Protein AF-A0A7M1QXX2-F1 (afdb_monomer_lite)

Secondary structure (DSSP, 8-state):
-EEE-HHHHHTS--SSS------GGGS--SS--EEEGGGSTTTTTTEEEEE-PPPTT-TT--EEEE-HHHHHHHHHHTT-TTTSTTIIIIII-SSTTHHHHHHHHHHGGGSTTHHHHHHHHHHHHTHHHHHHHHHHHHT--

Foldseek 3Di:
DKFFAALQLLCWDAPDPFQGQVPLVPDDQVDTDMDQLVPDPCRCPQWAPQDPTDRPPQPPDTGTGGGLLRRLLVCLVVVVLVSSQLVDCNRRNDCPCVVVNLVSLVSCCPPPCNVVSLVSCCVNPNPSNVVVVVVVVVVPD

Sequence (141 aa):
MEYVTDIHALNLPSETDTTGDWHASALQWSQLRMANSDNSVFGDWGITRNSSVRVPEHEGRRFNIANHVRAVLDMIEHGRLSVAQGMRKDYIGNDAYNVEIFPRVWLLRGTDNWPNVDRFMRKEYGLAWLKYTQEACHGVA

Organism: NCBI:txid2733571

pLDDT: mean 95.1, std 7.63, range [36.06, 98.62]

Radius of gyration: 15.17 Å; chains: 1; bounding box: 47×27×40 Å

Structure (mmCIF, N/CA/C/O backbone):
data_AF-A0A7M1QXX2-F1
#
_entry.id   AF-A0A7M1QXX2-F1
#
loop_
_atom_site.group_PDB
_atom_site.id
_atom_site.type_symbol
_atom_site.label_atom_id
_atom_site.label_alt_id
_atom_site.label_comp_id
_atom_site.label_asym_id
_atom_site.label_entity_id
_atom_site.label_seq_id
_atom_site.pdbx_PDB_ins_code
_atom_site.Cartn_x
_atom_site.Cartn_y
_atom_site.Cartn_z
_atom_site.occupancy
_atom_site.B_iso_or_equiv
_atom_site.auth_seq_id
_atom_site.auth_comp_id
_atom_site.auth_asym_id
_atom_site.auth_atom_id
_atom_site.pdbx_PDB_model_num
ATOM 1 N N . MET A 1 1 ? -7.152 -5.586 -13.673 1.00 96.06 1 MET A N 1
ATOM 2 C CA . MET A 1 1 ? -5.875 -5.159 -14.327 1.00 96.06 1 MET A CA 1
ATOM 3 C C . MET A 1 1 ? -4.659 -5.646 -13.531 1.00 96.06 1 MET A C 1
ATOM 5 O O . MET A 1 1 ? -4.640 -5.468 -12.323 1.00 96.06 1 MET A O 1
ATOM 9 N N . GLU A 1 2 ? -3.618 -6.200 -14.170 1.00 98.00 2 GLU A N 1
ATOM 10 C CA . GLU A 1 2 ? -2.372 -6.602 -13.476 1.00 98.00 2 GLU A CA 1
ATOM 11 C C . GLU A 1 2 ? -1.442 -5.417 -13.166 1.00 98.00 2 GLU A C 1
ATOM 13 O O . GLU A 1 2 ? -1.258 -4.533 -14.010 1.00 98.00 2 GLU A O 1
ATOM 18 N N . TYR A 1 3 ? -0.834 -5.411 -11.976 1.00 98.62 3 TYR A N 1
ATOM 19 C CA . TYR A 1 3 ? 0.053 -4.341 -11.509 1.00 98.62 3 TYR A CA 1
ATOM 20 C C . TYR A 1 3 ? 1.080 -4.823 -10.469 1.00 98.62 3 TYR A C 1
ATOM 22 O O . TYR A 1 3 ? 0.844 -5.797 -9.753 1.00 98.62 3 TYR A O 1
ATOM 30 N N . VAL A 1 4 ? 2.221 -4.127 -10.396 1.00 98.56 4 VAL A N 1
ATOM 31 C CA . VAL A 1 4 ? 3.265 -4.313 -9.374 1.00 98.56 4 VAL A CA 1
ATOM 32 C C . VAL A 1 4 ? 2.791 -3.680 -8.070 1.00 98.56 4 VAL A C 1
ATOM 34 O O . VAL A 1 4 ? 2.342 -2.533 -8.072 1.00 98.56 4 VAL A O 1
ATOM 37 N N . THR A 1 5 ? 2.908 -4.406 -6.963 1.00 98.56 5 THR A N 1
ATOM 38 C CA . THR A 1 5 ? 2.465 -3.950 -5.641 1.00 98.56 5 THR A CA 1
ATOM 39 C C . THR A 1 5 ? 3.402 -4.431 -4.528 1.00 98.56 5 THR A C 1
ATOM 41 O O . THR A 1 5 ? 4.511 -4.901 -4.798 1.00 98.56 5 THR A O 1
ATOM 44 N N . ASP A 1 6 ? 2.964 -4.317 -3.273 1.00 97.50 6 ASP A N 1
ATOM 45 C CA . ASP A 1 6 ? 3.641 -4.840 -2.091 1.00 97.50 6 ASP A CA 1
ATOM 46 C C . ASP A 1 6 ? 5.065 -4.255 -1.965 1.00 97.50 6 ASP A C 1
ATOM 48 O O . ASP A 1 6 ? 5.305 -3.101 -2.323 1.00 97.50 6 ASP A O 1
ATOM 52 N N . ILE A 1 7 ? 6.021 -5.028 -1.442 1.00 96.88 7 ILE A N 1
ATOM 53 C CA . ILE A 1 7 ? 7.374 -4.558 -1.144 1.00 96.88 7 ILE A CA 1
ATOM 54 C C . ILE A 1 7 ? 8.098 -4.026 -2.384 1.00 96.88 7 ILE A C 1
ATOM 56 O O . ILE A 1 7 ? 8.894 -3.102 -2.268 1.00 96.88 7 ILE A O 1
ATOM 60 N N . HIS A 1 8 ? 7.803 -4.557 -3.575 1.00 97.81 8 HIS A N 1
ATOM 61 C CA . HIS A 1 8 ? 8.421 -4.087 -4.814 1.00 97.81 8 HIS A CA 1
ATOM 62 C C . HIS A 1 8 ? 7.943 -2.688 -5.175 1.00 97.81 8 HIS A C 1
ATOM 64 O O . HIS A 1 8 ? 8.776 -1.828 -5.428 1.00 97.81 8 HIS A O 1
ATOM 70 N N . ALA A 1 9 ? 6.633 -2.430 -5.148 1.00 97.81 9 ALA A N 1
ATOM 71 C CA . ALA A 1 9 ? 6.113 -1.087 -5.402 1.00 97.81 9 ALA A CA 1
ATOM 72 C C . ALA A 1 9 ? 6.538 -0.086 -4.318 1.00 97.81 9 ALA A C 1
ATOM 74 O O . ALA A 1 9 ? 6.845 1.056 -4.632 1.00 97.81 9 ALA A O 1
ATOM 75 N N . LEU A 1 10 ? 6.630 -0.531 -3.061 1.00 96.75 10 LEU A N 1
ATOM 76 C CA . LEU A 1 10 ? 7.073 0.296 -1.935 1.00 96.75 10 LEU A CA 1
ATOM 77 C C . LEU A 1 10 ? 8.550 0.735 -2.019 1.00 96.75 10 LEU A C 1
ATOM 79 O O . LEU A 1 10 ? 8.984 1.655 -1.325 1.00 96.75 10 LEU A O 1
ATOM 83 N N . ASN A 1 11 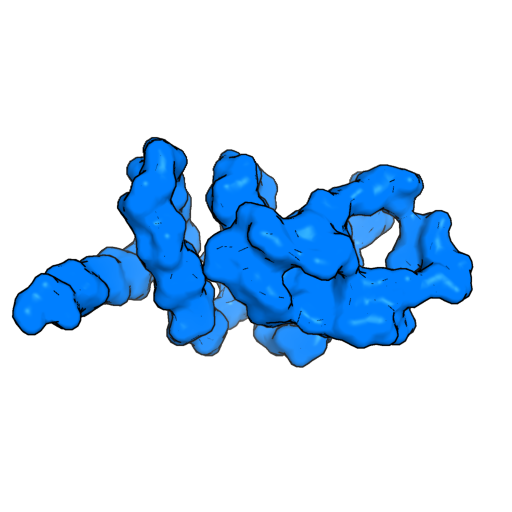? 9.327 0.056 -2.861 1.00 97.31 11 ASN A N 1
ATOM 84 C CA . ASN A 1 11 ? 10.744 0.311 -3.101 1.00 97.31 11 ASN A CA 1
ATOM 85 C C . ASN A 1 11 ? 11.012 0.981 -4.458 1.00 97.31 11 ASN A C 1
ATOM 87 O O . ASN A 1 11 ? 12.157 1.045 -4.910 1.00 97.31 11 ASN A O 1
ATOM 91 N N . LEU A 1 12 ? 9.963 1.475 -5.116 1.00 96.88 12 LEU A N 1
ATOM 92 C CA . LEU A 1 12 ? 10.031 2.219 -6.366 1.00 96.88 12 LEU A CA 1
ATOM 93 C C . LEU A 1 12 ? 9.572 3.665 -6.137 1.00 96.88 12 LEU A C 1
ATOM 95 O O . LEU A 1 12 ? 8.759 3.908 -5.257 1.00 96.88 12 LEU A O 1
ATOM 99 N N . PRO A 1 13 ? 10.037 4.644 -6.933 1.00 95.25 13 PRO A N 1
ATOM 100 C CA . PRO A 1 13 ? 9.507 6.001 -6.864 1.00 95.25 13 PRO A CA 1
ATOM 101 C C . PRO A 1 13 ? 7.977 6.036 -6.992 1.00 95.25 13 PRO A C 1
ATOM 103 O O . PRO A 1 13 ? 7.416 5.450 -7.920 1.00 95.25 13 PRO A O 1
ATOM 106 N N . SER A 1 14 ? 7.328 6.770 -6.089 1.00 94.38 14 SER A N 1
ATOM 107 C CA . SER A 1 14 ? 5.878 6.966 -6.058 1.00 94.38 14 SER A CA 1
ATOM 108 C C . SER A 1 14 ? 5.516 8.412 -6.392 1.00 94.38 14 SER A C 1
ATOM 110 O O . SER A 1 14 ? 6.293 9.335 -6.167 1.00 94.38 14 SER A O 1
ATOM 112 N N . GLU A 1 15 ? 4.311 8.610 -6.920 1.00 92.50 15 GLU A N 1
ATOM 113 C CA . GLU A 1 15 ? 3.712 9.932 -7.157 1.00 92.50 15 GLU A CA 1
ATOM 114 C C . GLU A 1 15 ? 3.152 10.579 -5.877 1.00 92.50 15 GLU A C 1
ATOM 116 O O . GLU A 1 15 ? 2.796 11.755 -5.872 1.00 92.50 15 GLU A O 1
ATOM 121 N N . THR A 1 16 ? 3.063 9.808 -4.792 1.00 91.50 16 THR A N 1
ATOM 122 C CA . THR A 1 16 ? 2.624 10.264 -3.468 1.00 91.50 16 THR A CA 1
ATOM 123 C C . THR A 1 16 ? 3.788 10.830 -2.663 1.00 91.50 16 THR A C 1
ATOM 125 O O . THR A 1 16 ? 4.892 10.293 -2.726 1.00 91.50 16 THR A O 1
ATOM 128 N N . ASP A 1 17 ? 3.519 11.834 -1.828 1.00 93.56 17 ASP A N 1
ATOM 129 C CA . ASP A 1 17 ? 4.476 12.381 -0.861 1.00 93.56 17 ASP A CA 1
ATOM 130 C C . ASP A 1 17 ? 4.601 11.448 0.353 1.00 93.56 17 ASP A C 1
ATOM 132 O O . ASP A 1 17 ? 4.078 11.708 1.435 1.00 93.56 17 ASP A O 1
ATOM 136 N N . THR A 1 18 ? 5.202 10.282 0.140 1.00 95.50 18 THR A N 1
ATOM 137 C CA . THR A 1 18 ? 5.384 9.244 1.158 1.00 95.50 18 THR A CA 1
ATOM 138 C C . THR A 1 18 ? 6.834 8.804 1.227 1.00 95.50 18 THR A C 1
ATOM 140 O O . THR A 1 18 ? 7.547 8.827 0.222 1.00 95.50 18 THR A O 1
ATOM 143 N N . THR A 1 19 ? 7.267 8.365 2.410 1.00 94.00 19 THR A N 1
ATOM 144 C CA . THR A 1 19 ? 8.665 7.980 2.634 1.00 94.00 19 THR A CA 1
ATOM 145 C C . THR A 1 19 ? 9.102 6.837 1.733 1.00 94.00 19 THR A C 1
ATOM 147 O O . THR A 1 19 ? 10.177 6.949 1.175 1.00 94.00 19 THR A O 1
ATOM 150 N N . GLY A 1 20 ? 8.301 5.785 1.543 1.00 93.31 20 GLY A N 1
ATOM 151 C CA . GLY A 1 20 ? 8.752 4.544 0.897 1.00 93.31 20 GLY A CA 1
ATOM 152 C C . GLY A 1 20 ? 9.739 3.752 1.764 1.00 93.31 20 GLY A C 1
ATOM 153 O O . GLY A 1 20 ? 10.123 4.192 2.841 1.00 93.31 20 GLY A O 1
ATOM 154 N N . ASP A 1 21 ? 10.143 2.567 1.311 1.00 91.62 21 ASP A N 1
ATOM 155 C CA . ASP A 1 21 ? 11.051 1.690 2.076 1.00 91.62 21 ASP A CA 1
ATOM 156 C C . ASP A 1 21 ? 12.527 1.832 1.641 1.00 91.62 21 ASP A C 1
ATOM 158 O O . ASP A 1 21 ? 13.428 1.801 2.471 1.00 91.62 21 ASP A O 1
ATOM 162 N N . TRP A 1 22 ? 12.786 2.070 0.348 1.00 89.19 22 TRP A N 1
ATOM 163 C CA . TRP A 1 22 ? 14.115 2.320 -0.254 1.00 89.19 22 TRP A CA 1
ATOM 164 C C . TRP A 1 22 ? 15.223 1.273 -0.013 1.00 89.19 22 TRP A C 1
ATOM 166 O O . TRP A 1 22 ? 16.389 1.512 -0.331 1.00 89.19 22 TRP A O 1
ATOM 176 N N . HIS A 1 23 ? 14.882 0.067 0.423 1.00 91.56 23 HIS A N 1
ATOM 177 C CA . HIS A 1 23 ? 15.753 -1.107 0.481 1.00 91.56 23 HIS A CA 1
ATOM 178 C C . HIS A 1 23 ? 15.812 -1.889 -0.847 1.00 91.56 23 HIS A C 1
ATOM 180 O O . HIS A 1 23 ? 15.987 -3.110 -0.862 1.00 91.56 23 HIS A O 1
ATOM 186 N N . ALA A 1 24 ? 15.710 -1.197 -1.988 1.00 90.75 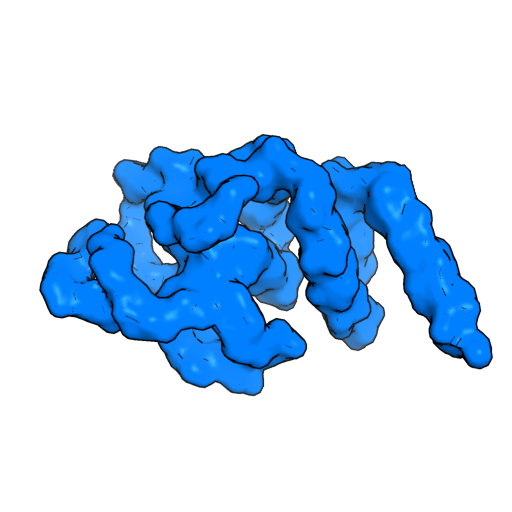24 ALA A N 1
ATOM 187 C CA . ALA A 1 24 ? 15.611 -1.806 -3.315 1.00 90.75 24 ALA A CA 1
ATOM 188 C C . ALA A 1 24 ? 16.753 -2.789 -3.637 1.00 90.75 24 ALA A C 1
ATOM 190 O O . ALA A 1 24 ? 16.517 -3.820 -4.261 1.00 90.75 24 ALA A O 1
ATOM 191 N N . SER A 1 25 ? 17.980 -2.518 -3.187 1.00 91.56 25 SER A N 1
ATOM 192 C CA . SER A 1 25 ? 19.139 -3.393 -3.427 1.00 91.56 25 SER A CA 1
ATOM 193 C C . SER A 1 25 ? 19.062 -4.751 -2.719 1.00 91.56 25 SER A C 1
ATOM 195 O O . SER A 1 25 ? 19.792 -5.665 -3.095 1.00 91.56 25 SER A O 1
ATOM 197 N N . ALA A 1 26 ? 18.198 -4.896 -1.711 1.00 91.38 26 ALA A N 1
ATOM 198 C CA . ALA A 1 26 ? 18.015 -6.133 -0.955 1.00 91.38 26 ALA A CA 1
ATOM 199 C C . ALA A 1 26 ? 16.860 -7.005 -1.485 1.00 91.38 26 ALA A C 1
ATOM 201 O O . ALA A 1 26 ? 16.639 -8.105 -0.975 1.00 91.38 26 ALA A O 1
ATOM 202 N N . LEU A 1 27 ? 16.108 -6.529 -2.483 1.00 94.44 27 LEU A N 1
ATOM 203 C CA . LEU A 1 27 ? 14.956 -7.243 -3.024 1.00 94.44 27 LEU A CA 1
ATOM 204 C C . LEU A 1 27 ? 15.330 -8.154 -4.195 1.00 94.44 27 LEU A C 1
ATOM 206 O O . LEU A 1 27 ? 16.192 -7.845 -5.010 1.00 94.44 27 LEU A O 1
ATOM 210 N N . GLN A 1 28 ? 14.607 -9.269 -4.301 1.00 94.69 28 GLN A N 1
ATOM 211 C CA . GLN A 1 28 ? 14.637 -10.148 -5.467 1.00 94.69 28 GLN A CA 1
ATOM 212 C C . GLN A 1 28 ? 13.725 -9.570 -6.556 1.00 94.69 28 GLN A C 1
ATOM 214 O O . GLN A 1 28 ? 12.502 -9.632 -6.410 1.00 94.69 28 GLN A O 1
ATOM 219 N N . TRP A 1 29 ? 14.284 -9.020 -7.634 1.00 96.69 29 TRP A N 1
ATOM 220 C CA . TRP A 1 29 ? 13.501 -8.339 -8.675 1.00 96.69 29 TRP A CA 1
ATOM 221 C C . TRP A 1 29 ? 13.059 -9.249 -9.821 1.00 96.69 29 TRP A C 1
ATOM 223 O O . TRP A 1 29 ? 12.041 -8.971 -10.457 1.00 96.69 29 TRP A O 1
ATOM 233 N N . SER A 1 30 ? 13.723 -10.387 -10.023 1.00 94.50 30 SER A N 1
ATOM 234 C CA . SER A 1 30 ? 13.338 -11.382 -11.035 1.00 94.50 30 SER A CA 1
ATOM 235 C C . SER A 1 30 ? 11.900 -11.904 -10.884 1.00 94.50 30 SER A C 1
ATOM 237 O O . SER A 1 30 ? 11.270 -12.281 -11.874 1.00 94.50 30 SER A O 1
ATOM 239 N N . GLN A 1 31 ? 11.350 -11.885 -9.664 1.00 94.69 31 GLN A N 1
ATOM 240 C CA . GLN A 1 31 ? 9.974 -12.280 -9.358 1.00 94.69 31 GLN A CA 1
ATOM 241 C C . GLN A 1 31 ? 9.237 -11.166 -8.612 1.00 94.69 31 GLN A C 1
ATOM 243 O O . GLN A 1 31 ? 9.223 -11.106 -7.381 1.00 94.69 31 GLN A O 1
ATOM 248 N N . LEU A 1 32 ? 8.606 -10.284 -9.387 1.00 97.00 32 LEU A N 1
ATOM 249 C CA . LEU A 1 32 ? 7.824 -9.170 -8.861 1.00 97.00 32 LEU A CA 1
ATOM 250 C C . LEU A 1 32 ? 6.579 -9.658 -8.114 1.00 97.00 32 LEU A C 1
ATOM 252 O O . LEU A 1 32 ? 5.895 -10.593 -8.537 1.00 97.00 32 LEU A O 1
ATOM 256 N N . ARG A 1 33 ? 6.239 -8.964 -7.027 1.00 97.50 33 ARG A N 1
ATOM 257 C CA . ARG A 1 33 ? 4.930 -9.068 -6.386 1.00 97.50 33 ARG A CA 1
ATOM 258 C C . ARG A 1 33 ? 3.905 -8.369 -7.266 1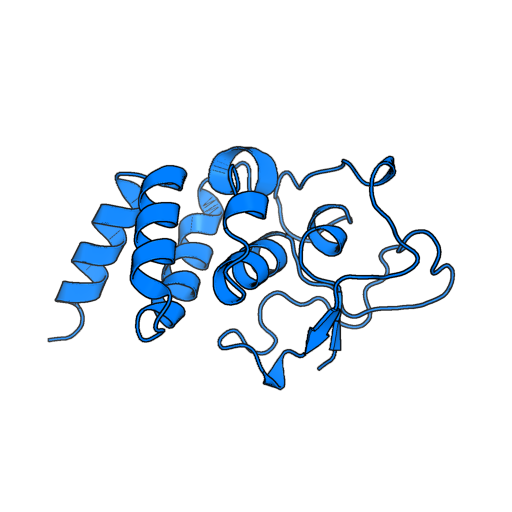.00 97.50 33 ARG A C 1
ATOM 260 O O . ARG A 1 33 ? 3.891 -7.145 -7.384 1.00 97.50 33 ARG A O 1
ATOM 267 N N . MET A 1 34 ? 3.061 -9.184 -7.881 1.00 98.06 34 MET A N 1
ATOM 268 C CA . MET A 1 34 ? 1.991 -8.752 -8.768 1.00 98.06 34 MET A CA 1
ATOM 269 C C . MET A 1 34 ? 0.637 -9.037 -8.123 1.00 98.06 34 MET A C 1
ATOM 271 O O . MET A 1 34 ? 0.476 -10.038 -7.421 1.00 98.06 34 MET A O 1
ATOM 275 N N . ALA A 1 35 ? -0.338 -8.182 -8.402 1.00 98.00 35 ALA A N 1
ATOM 276 C CA . ALA A 1 35 ? -1.741 -8.401 -8.078 1.00 98.00 35 ALA A CA 1
ATOM 277 C C . ALA A 1 35 ? -2.620 -8.067 -9.290 1.00 98.00 35 ALA A C 1
ATOM 279 O O . ALA A 1 35 ? -2.165 -7.443 -10.253 1.00 98.00 35 ALA A O 1
ATOM 280 N N . ASN A 1 36 ? -3.882 -8.496 -9.245 1.00 98.19 36 ASN A N 1
ATOM 281 C CA . ASN A 1 36 ? -4.891 -8.121 -10.229 1.00 98.19 36 ASN A CA 1
ATOM 282 C C . ASN A 1 36 ? -5.981 -7.294 -9.540 1.00 98.19 36 ASN A C 1
ATOM 284 O O . ASN A 1 36 ? -6.639 -7.784 -8.625 1.00 98.19 36 ASN A O 1
ATOM 288 N N . SER A 1 37 ? -6.165 -6.052 -9.987 1.00 97.75 37 SER A N 1
ATOM 289 C CA . SER A 1 37 ? -7.097 -5.095 -9.386 1.00 97.75 37 SER A CA 1
ATOM 290 C C . SER A 1 37 ? -8.552 -5.553 -9.426 1.00 97.75 37 SER A C 1
ATOM 292 O O . SER A 1 37 ? -9.328 -5.144 -8.569 1.00 97.75 37 SER A O 1
ATOM 294 N N . ASP A 1 38 ? -8.903 -6.451 -10.350 1.00 97.69 38 ASP A N 1
ATOM 295 C CA . ASP A 1 38 ? -10.255 -7.008 -10.465 1.00 97.69 38 ASP A CA 1
ATOM 296 C C . ASP A 1 38 ? -10.596 -7.927 -9.273 1.00 97.69 38 ASP A C 1
ATOM 298 O O . ASP A 1 38 ? -11.765 -8.177 -8.995 1.00 97.69 38 ASP A O 1
ATOM 302 N N . ASN A 1 39 ? -9.573 -8.399 -8.547 1.00 96.44 39 ASN A N 1
ATOM 303 C CA . ASN A 1 39 ? -9.706 -9.252 -7.365 1.00 96.44 39 ASN A CA 1
ATOM 304 C C . AS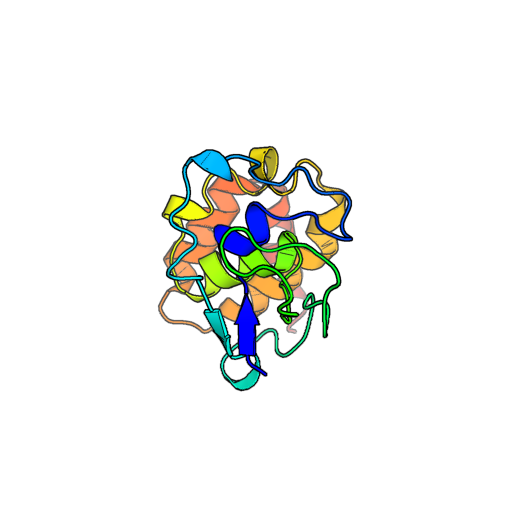N A 1 39 ? -9.575 -8.481 -6.040 1.00 96.44 39 ASN A C 1
ATOM 306 O O . ASN A 1 39 ? -9.649 -9.101 -4.983 1.00 96.44 39 ASN A O 1
ATOM 310 N N . SER A 1 40 ? -9.340 -7.166 -6.080 1.00 96.44 40 SER A N 1
ATOM 311 C CA . SER A 1 40 ? -9.145 -6.344 -4.882 1.00 96.44 40 SER A CA 1
ATOM 312 C C . SER A 1 40 ? -10.372 -5.485 -4.607 1.00 96.44 40 SER A C 1
ATOM 314 O O . SER A 1 40 ? -10.942 -4.881 -5.520 1.00 96.44 40 SER A O 1
ATOM 316 N N . VAL A 1 41 ? -10.734 -5.341 -3.330 1.00 96.75 41 VAL A N 1
ATOM 317 C CA . VAL A 1 41 ? -11.829 -4.452 -2.908 1.00 96.75 41 VAL A CA 1
ATOM 318 C C . VAL A 1 41 ? -11.552 -2.981 -3.255 1.00 96.75 41 VAL A C 1
ATOM 320 O O . VAL A 1 41 ? -12.473 -2.168 -3.326 1.00 96.75 41 VAL A O 1
ATOM 323 N N . PHE A 1 42 ? -10.287 -2.626 -3.496 1.00 97.56 42 PHE A N 1
ATOM 324 C CA . PHE A 1 42 ? -9.867 -1.273 -3.855 1.00 97.56 42 PHE A CA 1
ATOM 325 C C . PHE A 1 42 ? -9.961 -0.986 -5.363 1.00 97.56 42 PHE A C 1
ATOM 327 O O . PHE A 1 42 ? -9.744 0.156 -5.780 1.00 97.56 42 PHE A O 1
ATOM 334 N N . GLY A 1 43 ? -10.263 -1.992 -6.195 1.00 97.81 43 GLY A N 1
ATOM 335 C CA . GLY A 1 43 ? -10.308 -1.853 -7.650 1.00 97.81 43 GLY A CA 1
ATOM 336 C C . GLY A 1 43 ? -9.010 -1.263 -8.202 1.00 97.81 43 GLY A C 1
ATOM 337 O O . GLY A 1 43 ? -7.919 -1.624 -7.763 1.00 97.81 43 GLY A O 1
ATOM 338 N N . ASP A 1 44 ? -9.110 -0.307 -9.126 1.00 98.25 44 ASP A N 1
ATOM 339 C CA . ASP A 1 44 ? -7.949 0.348 -9.749 1.00 98.25 44 ASP A CA 1
ATOM 340 C C . ASP A 1 44 ? -7.341 1.502 -8.928 1.00 98.25 44 ASP A C 1
ATOM 342 O O . ASP A 1 44 ? -6.385 2.145 -9.367 1.00 98.25 44 ASP A O 1
ATOM 346 N N . TRP A 1 45 ? -7.902 1.819 -7.758 1.00 97.94 45 TRP A N 1
ATOM 347 C CA . TRP A 1 45 ? -7.499 3.001 -7.000 1.00 97.94 45 TRP A CA 1
ATOM 348 C C . TRP A 1 45 ? -6.020 2.941 -6.579 1.00 97.94 45 TRP A C 1
ATOM 350 O O . TRP A 1 45 ? -5.536 1.917 -6.099 1.00 97.94 45 TRP A O 1
ATOM 360 N N . GLY A 1 46 ? -5.306 4.059 -6.734 1.00 97.62 46 GLY A N 1
ATOM 361 C CA . GLY A 1 46 ? -3.898 4.175 -6.347 1.00 97.62 46 GLY A CA 1
ATOM 362 C C . GLY A 1 46 ? -2.925 3.394 -7.235 1.00 97.62 46 GLY A C 1
ATOM 363 O O . GLY A 1 46 ? -1.811 3.121 -6.800 1.00 97.62 46 GLY A O 1
ATOM 364 N N . ILE A 1 47 ? -3.330 3.014 -8.454 1.00 98.50 47 ILE A N 1
ATOM 365 C CA . ILE A 1 47 ? -2.458 2.358 -9.435 1.00 98.50 47 ILE A CA 1
ATOM 366 C C . ILE A 1 47 ? -2.148 3.322 -10.584 1.00 98.50 47 ILE A C 1
ATOM 368 O O . ILE A 1 47 ? -3.034 3.712 -11.349 1.00 98.50 47 ILE A O 1
ATOM 372 N N . THR A 1 48 ? -0.869 3.635 -10.768 1.00 98.00 48 THR A N 1
ATOM 373 C CA . THR A 1 48 ? -0.371 4.375 -11.928 1.00 98.00 48 THR A CA 1
ATOM 374 C C . THR A 1 48 ? -0.286 3.430 -13.124 1.00 98.00 48 THR A C 1
ATOM 376 O O . THR A 1 48 ? 0.478 2.460 -13.127 1.00 98.00 48 THR A O 1
ATOM 379 N N . ARG A 1 49 ? -1.069 3.705 -14.170 1.00 97.31 49 ARG A N 1
ATOM 380 C CA . ARG A 1 49 ? -1.081 2.908 -15.404 1.00 97.31 49 ARG A CA 1
ATOM 381 C C . ARG A 1 49 ? 0.130 3.220 -16.276 1.00 97.31 49 ARG A C 1
ATOM 383 O O . ARG A 1 49 ? 0.484 4.384 -16.432 1.00 97.31 49 ARG A O 1
ATOM 390 N N . ASN A 1 50 ? 0.708 2.191 -16.901 1.00 95.94 50 ASN A N 1
ATOM 391 C CA . ASN A 1 50 ? 1.826 2.332 -17.845 1.00 95.94 50 ASN A CA 1
ATOM 392 C C . ASN A 1 50 ? 2.965 3.230 -17.304 1.00 95.94 50 ASN A C 1
ATOM 394 O O . ASN A 1 50 ? 3.461 4.121 -17.996 1.00 95.94 50 ASN A O 1
ATOM 398 N N . SER A 1 51 ? 3.338 3.014 -16.040 1.00 95.81 51 SER A N 1
ATOM 399 C CA . SER A 1 51 ? 4.282 3.848 -15.301 1.00 95.81 51 SER A CA 1
ATOM 400 C C . SER A 1 51 ? 5.636 3.934 -16.000 1.00 95.81 51 SER A C 1
ATOM 402 O O . SER A 1 51 ? 6.169 2.947 -16.517 1.00 95.81 51 SER A O 1
ATOM 404 N N . SER A 1 52 ? 6.219 5.135 -15.991 1.00 94.12 52 SER A N 1
ATOM 405 C CA . SER A 1 52 ? 7.545 5.373 -16.554 1.00 94.12 52 SER A CA 1
ATOM 406 C C . SER A 1 52 ? 8.695 4.933 -15.646 1.00 94.12 52 SER A C 1
ATOM 408 O O . SER A 1 52 ? 9.851 4.971 -16.081 1.00 94.12 52 SER A O 1
ATOM 410 N N . VAL A 1 53 ? 8.389 4.549 -14.404 1.00 94.50 53 VAL A N 1
ATOM 411 C CA . VAL A 1 53 ? 9.362 4.119 -13.399 1.00 94.50 53 VAL A CA 1
ATOM 412 C C . VAL A 1 53 ? 10.141 2.903 -13.896 1.00 94.50 53 VAL A C 1
ATOM 414 O O . VAL A 1 53 ? 9.588 1.984 -14.499 1.00 94.50 53 VAL A O 1
ATOM 417 N N . ARG A 1 54 ? 11.455 2.915 -13.661 1.00 94.62 54 ARG A N 1
ATOM 418 C CA . ARG A 1 54 ? 12.327 1.787 -13.990 1.00 94.62 54 ARG A CA 1
ATOM 419 C C . ARG A 1 54 ? 12.210 0.736 -12.896 1.00 94.62 54 ARG A C 1
ATOM 421 O O . ARG A 1 54 ? 12.519 1.026 -11.747 1.00 94.62 54 ARG A O 1
ATOM 428 N N . VAL A 1 55 ? 11.797 -0.467 -13.277 1.00 96.69 55 VAL A N 1
ATOM 429 C CA . VAL A 1 55 ? 11.802 -1.637 -12.398 1.00 96.69 55 VAL A CA 1
ATOM 430 C C . VAL A 1 55 ? 13.132 -2.373 -12.612 1.00 96.69 55 VAL A C 1
ATOM 432 O O . VAL A 1 55 ? 13.408 -2.736 -13.760 1.00 96.69 55 VAL A O 1
ATOM 435 N N . PRO A 1 56 ? 13.971 -2.552 -11.573 1.00 96.25 56 PRO A N 1
ATOM 436 C CA . PRO A 1 56 ? 15.242 -3.271 -11.695 1.00 96.25 56 PRO A CA 1
ATOM 437 C C . PRO A 1 56 ? 15.056 -4.668 -12.300 1.00 96.25 56 PRO A C 1
ATOM 439 O O . PRO A 1 56 ? 14.057 -5.313 -12.005 1.00 96.25 56 PRO A O 1
ATOM 442 N N . GLU A 1 57 ? 15.989 -5.122 -13.143 1.00 96.19 57 GLU A N 1
ATOM 443 C CA . GLU A 1 57 ? 15.950 -6.424 -13.848 1.00 96.19 57 GLU A CA 1
ATOM 444 C C . GLU A 1 57 ? 14.817 -6.577 -14.886 1.00 96.19 57 GLU A C 1
ATOM 446 O O . GLU A 1 57 ? 14.641 -7.645 -15.476 1.00 96.19 57 GLU A O 1
ATOM 451 N N . HIS A 1 58 ? 14.043 -5.517 -15.141 1.00 95.88 58 HIS A N 1
ATOM 452 C CA . HIS A 1 58 ? 12.973 -5.485 -16.147 1.00 95.88 58 HIS A CA 1
ATOM 453 C C . HIS A 1 58 ? 13.109 -4.265 -17.065 1.00 95.88 58 HIS A C 1
ATOM 455 O O . HIS A 1 58 ? 12.129 -3.590 -17.396 1.00 95.88 58 HIS A O 1
ATOM 461 N N . GLU A 1 59 ? 14.338 -3.951 -17.471 1.00 91.38 59 GLU A N 1
ATOM 462 C CA . GLU A 1 59 ? 14.654 -2.770 -18.267 1.00 91.38 59 GLU A CA 1
ATOM 463 C C . GLU A 1 59 ? 13.870 -2.736 -19.590 1.00 91.38 59 GLU A C 1
ATOM 465 O O . GLU A 1 59 ? 13.663 -3.742 -20.267 1.00 91.38 59 GLU A O 1
ATOM 470 N N . GLY A 1 60 ? 13.410 -1.540 -19.968 1.00 90.44 60 GLY A N 1
ATOM 471 C CA . GLY A 1 60 ? 12.643 -1.322 -21.199 1.00 90.44 60 GLY A CA 1
ATOM 472 C C . GLY A 1 60 ? 11.172 -1.749 -21.131 1.00 90.44 60 GLY A C 1
ATOM 473 O O . GLY A 1 60 ? 10.417 -1.441 -22.053 1.00 90.44 60 GLY A O 1
ATOM 474 N N . ARG A 1 61 ? 10.732 -2.395 -20.045 1.00 94.62 61 ARG A N 1
ATOM 475 C CA . ARG A 1 61 ? 9.328 -2.772 -19.837 1.00 94.62 61 ARG A CA 1
ATOM 476 C C . ARG A 1 61 ? 8.583 -1.693 -19.055 1.00 94.62 61 ARG A C 1
ATOM 478 O O . ARG A 1 61 ? 9.148 -0.995 -18.216 1.00 94.62 61 ARG A O 1
ATOM 485 N N . ARG A 1 62 ? 7.290 -1.558 -19.348 1.00 95.75 62 ARG A N 1
ATOM 486 C CA . ARG A 1 62 ? 6.357 -0.703 -18.608 1.00 95.75 62 ARG A CA 1
ATOM 487 C C . ARG A 1 62 ? 5.419 -1.580 -17.795 1.00 95.75 62 ARG A C 1
ATOM 489 O O . ARG A 1 62 ? 4.989 -2.628 -18.272 1.00 95.75 62 ARG A O 1
ATOM 496 N N . PHE A 1 63 ? 5.086 -1.120 -16.597 1.00 98.00 63 PHE A N 1
ATOM 497 C CA . PHE A 1 63 ? 4.174 -1.804 -15.689 1.00 98.00 63 PHE A CA 1
ATOM 498 C C . PHE A 1 63 ? 3.097 -0.840 -15.208 1.00 98.00 63 PHE A C 1
ATOM 500 O O . PHE A 1 63 ? 3.315 0.369 -15.149 1.00 98.00 63 PHE A O 1
ATOM 507 N N . ASN A 1 64 ? 1.943 -1.376 -14.828 1.00 98.44 64 ASN A N 1
ATOM 508 C CA . ASN A 1 64 ? 1.071 -0.666 -13.900 1.00 98.44 64 ASN A CA 1
ATOM 509 C C . ASN A 1 64 ? 1.668 -0.842 -12.499 1.00 98.44 64 ASN A C 1
ATOM 511 O O . ASN A 1 64 ? 2.124 -1.942 -12.181 1.00 98.44 64 ASN A O 1
ATOM 515 N N . ILE A 1 65 ? 1.720 0.212 -11.689 1.00 98.44 65 ILE A N 1
ATOM 516 C CA . ILE A 1 65 ? 2.425 0.192 -10.400 1.00 98.44 65 ILE A CA 1
ATOM 517 C C . ILE A 1 65 ? 1.544 0.843 -9.338 1.00 98.44 65 ILE A C 1
ATOM 519 O O . ILE A 1 65 ? 1.018 1.932 -9.555 1.00 98.44 65 ILE A O 1
ATOM 523 N N . ALA A 1 66 ? 1.367 0.167 -8.206 1.00 98.56 66 ALA A N 1
ATOM 524 C CA . ALA A 1 66 ? 0.726 0.740 -7.033 1.00 98.56 66 ALA A CA 1
ATOM 525 C C . ALA A 1 66 ? 1.565 1.897 -6.479 1.00 98.56 66 ALA A C 1
ATOM 527 O O . ALA A 1 66 ? 2.777 1.768 -6.321 1.00 98.56 66 ALA A O 1
ATOM 528 N N . ASN A 1 67 ? 0.925 3.003 -6.112 1.00 98.19 67 ASN A N 1
ATOM 529 C CA . ASN A 1 67 ? 1.571 3.984 -5.251 1.00 98.19 67 ASN A CA 1
ATOM 530 C C . ASN A 1 67 ? 1.825 3.376 -3.857 1.00 98.19 67 ASN A C 1
ATOM 532 O O . ASN A 1 67 ? 1.271 2.330 -3.504 1.00 98.19 67 ASN A O 1
ATOM 536 N N . HIS A 1 68 ? 2.651 4.028 -3.039 1.00 98.19 68 HIS A N 1
ATOM 537 C CA . HIS A 1 68 ? 3.026 3.480 -1.729 1.00 98.19 68 HIS A CA 1
ATOM 538 C C . HIS A 1 68 ? 1.825 3.198 -0.815 1.00 98.19 68 HIS A C 1
ATOM 540 O O . HIS A 1 68 ? 1.813 2.186 -0.117 1.00 98.19 68 HIS A O 1
ATOM 546 N N . VAL A 1 69 ? 0.792 4.048 -0.837 1.00 98.19 69 VAL A N 1
ATOM 547 C CA . VAL A 1 69 ? -0.412 3.834 -0.020 1.00 98.19 69 VAL A CA 1
ATOM 548 C C . VAL A 1 69 ? -1.128 2.558 -0.460 1.00 98.19 69 VAL A C 1
ATOM 550 O O . VAL A 1 69 ? -1.457 1.710 0.370 1.00 98.19 69 VAL A O 1
ATOM 553 N N . ARG A 1 70 ? -1.327 2.386 -1.770 1.00 98.44 70 ARG A N 1
ATOM 554 C CA . ARG A 1 70 ? -1.954 1.194 -2.338 1.00 98.44 70 ARG A CA 1
ATOM 555 C C . ARG A 1 70 ? -1.125 -0.063 -2.080 1.00 98.44 70 ARG A C 1
ATOM 557 O O . ARG A 1 70 ? -1.695 -1.079 -1.697 1.00 98.44 70 ARG A O 1
ATOM 564 N N . ALA A 1 71 ? 0.197 0.017 -2.212 1.00 98.38 71 ALA A N 1
ATOM 565 C CA . ALA A 1 71 ? 1.095 -1.107 -1.967 1.00 98.38 71 ALA A CA 1
ATOM 566 C C . ALA A 1 71 ? 0.964 -1.652 -0.537 1.00 98.38 71 ALA A C 1
ATOM 568 O O . ALA A 1 71 ? 0.894 -2.865 -0.340 1.00 98.38 71 ALA A O 1
ATOM 569 N N . VAL A 1 72 ? 0.868 -0.765 0.459 1.00 98.31 72 VAL A N 1
ATOM 570 C CA . VAL A 1 72 ? 0.665 -1.171 1.856 1.00 98.31 72 VAL A CA 1
ATOM 571 C C . VAL A 1 72 ? -0.757 -1.684 2.097 1.00 98.31 72 VAL A C 1
ATOM 573 O O . VAL A 1 72 ? -0.937 -2.670 2.810 1.00 98.31 72 VAL A O 1
ATOM 576 N N . LEU A 1 73 ? -1.778 -1.069 1.494 1.00 98.44 73 LEU A N 1
ATOM 577 C CA . LEU A 1 73 ? -3.155 -1.564 1.605 1.00 98.44 73 LEU A CA 1
ATOM 578 C C . LEU A 1 73 ? -3.308 -2.976 1.026 1.00 98.44 73 LEU A C 1
ATOM 580 O O . LEU A 1 73 ? -3.983 -3.799 1.638 1.00 98.44 73 LEU A O 1
ATOM 584 N N . ASP A 1 74 ? -2.621 -3.290 -0.073 1.00 98.44 74 ASP A N 1
ATOM 585 C CA . ASP A 1 74 ? -2.589 -4.646 -0.630 1.00 98.44 74 ASP A CA 1
ATOM 586 C C . ASP A 1 74 ? -1.894 -5.636 0.317 1.00 98.44 74 ASP A C 1
ATOM 588 O O . ASP A 1 74 ? -2.322 -6.785 0.434 1.00 98.44 74 ASP A O 1
ATOM 592 N N . MET A 1 75 ? -0.849 -5.217 1.046 1.00 98.38 75 MET A N 1
ATOM 593 C CA . MET A 1 75 ? -0.258 -6.060 2.096 1.00 98.38 75 MET A CA 1
ATOM 594 C C . MET A 1 75 ? -1.276 -6.356 3.204 1.00 98.38 75 MET A C 1
ATOM 596 O O . MET A 1 75 ? -1.328 -7.482 3.698 1.00 98.38 75 MET A O 1
ATOM 600 N N . ILE A 1 76 ? -2.090 -5.370 3.594 1.00 98.38 76 ILE A N 1
ATOM 601 C CA . ILE A 1 76 ? -3.129 -5.533 4.620 1.00 98.38 76 ILE A CA 1
ATOM 602 C C . ILE A 1 76 ? -4.245 -6.460 4.125 1.00 98.38 76 ILE A C 1
ATOM 604 O O . ILE A 1 76 ? -4.600 -7.402 4.838 1.00 98.38 76 ILE A O 1
ATOM 608 N N . GLU A 1 77 ? -4.757 -6.234 2.911 1.00 97.94 77 GLU A N 1
ATOM 609 C CA . GLU A 1 77 ? -5.797 -7.057 2.273 1.00 97.94 77 GLU A CA 1
ATOM 610 C C . GLU A 1 77 ? -5.356 -8.525 2.167 1.00 97.94 77 GLU A C 1
ATOM 612 O O . GLU A 1 77 ? -6.104 -9.426 2.543 1.00 97.94 77 GLU A O 1
ATOM 617 N N . HIS A 1 78 ? -4.102 -8.776 1.779 1.00 96.75 78 HIS A N 1
ATOM 618 C CA . HIS A 1 78 ? -3.535 -10.126 1.688 1.00 96.75 78 HIS A CA 1
ATOM 619 C C . HIS A 1 78 ? -3.035 -10.704 3.028 1.00 96.75 78 HIS A C 1
ATOM 621 O O . HIS A 1 78 ? -2.410 -11.766 3.050 1.00 96.75 78 HIS A O 1
ATOM 627 N N . GLY A 1 79 ? -3.258 -10.019 4.155 1.00 97.00 79 GLY A N 1
ATOM 628 C CA . GLY A 1 79 ? -2.873 -10.495 5.489 1.00 97.00 79 GLY A CA 1
ATOM 629 C C . GLY A 1 79 ? -1.366 -10.486 5.778 1.00 97.00 79 GLY A C 1
ATOM 630 O O . GLY A 1 79 ? -0.924 -11.048 6.782 1.00 97.00 79 GLY A O 1
ATOM 631 N N . ARG A 1 80 ? -0.555 -9.812 4.957 1.00 97.44 80 ARG A N 1
ATOM 632 C CA . ARG A 1 80 ? 0.905 -9.666 5.108 1.00 97.44 80 ARG A CA 1
ATOM 633 C C . ARG A 1 80 ? 1.285 -8.570 6.112 1.00 97.44 80 ARG A C 1
ATOM 635 O O . ARG A 1 80 ? 2.180 -7.761 5.879 1.00 97.44 80 ARG A O 1
ATOM 642 N N . LEU A 1 81 ? 0.628 -8.578 7.269 1.00 97.94 81 LEU A N 1
ATOM 643 C CA . LEU A 1 81 ? 0.733 -7.533 8.294 1.00 97.94 81 LEU A CA 1
ATOM 644 C C . LEU A 1 81 ? 2.136 -7.413 8.911 1.00 97.94 81 LEU A C 1
ATOM 646 O O . LEU A 1 81 ? 2.500 -6.347 9.392 1.00 97.94 81 LEU A O 1
ATOM 650 N N . SER A 1 82 ? 2.935 -8.485 8.895 1.00 96.06 82 SER A N 1
ATOM 651 C CA . SER A 1 82 ? 4.328 -8.442 9.362 1.00 96.06 82 SER A CA 1
ATOM 652 C C . SER A 1 82 ? 5.227 -7.590 8.468 1.00 96.06 82 SER A C 1
ATOM 654 O O . SER A 1 82 ? 6.165 -6.982 8.967 1.00 96.06 82 SER A O 1
ATOM 656 N N . VAL A 1 83 ? 4.934 -7.539 7.167 1.00 95.38 83 VAL A N 1
ATOM 657 C CA . VAL A 1 83 ? 5.687 -6.742 6.187 1.00 95.38 83 VAL A CA 1
ATOM 658 C C . VAL A 1 83 ? 5.189 -5.302 6.172 1.00 95.38 83 VAL A C 1
ATOM 660 O O . VAL A 1 83 ? 5.983 -4.395 6.003 1.00 95.38 83 VAL A O 1
ATOM 663 N N . ALA A 1 84 ? 3.895 -5.083 6.417 1.00 97.25 84 ALA A N 1
ATOM 664 C CA . ALA A 1 84 ? 3.320 -3.745 6.545 1.00 97.25 84 ALA A CA 1
ATOM 665 C C . ALA A 1 84 ? 3.652 -3.054 7.886 1.00 97.25 84 ALA A C 1
ATOM 667 O O . ALA A 1 84 ? 3.277 -1.902 8.092 1.00 97.25 84 ALA A O 1
ATOM 668 N N . GLN A 1 85 ? 4.298 -3.743 8.830 1.00 96.38 85 GLN A N 1
ATOM 669 C CA . GLN A 1 85 ? 4.604 -3.180 10.144 1.00 96.38 85 GLN A CA 1
ATOM 670 C C . GLN A 1 85 ? 5.497 -1.941 10.024 1.00 96.38 85 GLN A C 1
ATOM 672 O O . GLN A 1 85 ? 6.484 -1.953 9.300 1.00 96.38 85 GLN A O 1
ATOM 677 N N . GLY A 1 86 ? 5.166 -0.893 10.781 1.00 95.00 86 GLY A N 1
ATOM 678 C CA . GLY A 1 86 ? 5.834 0.402 10.678 1.00 95.00 86 GLY A CA 1
ATOM 679 C C . GLY A 1 86 ? 5.238 1.308 9.602 1.00 95.00 86 GLY A C 1
ATOM 680 O O . GLY A 1 86 ? 5.711 2.435 9.458 1.00 95.00 86 GLY A O 1
ATOM 681 N N . MET A 1 87 ? 4.185 0.885 8.879 1.00 96.00 87 MET A N 1
ATOM 682 C CA . MET A 1 87 ? 3.660 1.627 7.729 1.00 96.00 87 MET A CA 1
ATOM 683 C C . MET A 1 87 ? 3.440 3.110 7.988 1.00 96.00 87 MET A C 1
ATOM 685 O O . MET A 1 87 ? 3.781 3.925 7.138 1.00 96.00 87 MET A O 1
ATOM 689 N N . ARG A 1 88 ? 2.903 3.487 9.153 1.00 96.75 88 ARG A N 1
ATOM 690 C CA . ARG A 1 88 ? 2.596 4.892 9.424 1.00 96.75 88 ARG A CA 1
ATOM 691 C C . ARG A 1 88 ? 3.868 5.734 9.418 1.00 96.75 88 ARG A C 1
ATOM 693 O O . ARG A 1 88 ? 3.888 6.815 8.838 1.00 96.75 88 ARG A O 1
ATOM 700 N N . LYS A 1 89 ? 4.907 5.246 10.094 1.00 95.69 89 LYS A N 1
ATOM 701 C CA . LYS A 1 89 ? 6.129 6.004 10.365 1.00 95.69 89 LYS A CA 1
ATOM 702 C C . LYS A 1 89 ? 7.170 5.828 9.267 1.00 95.69 89 LYS A C 1
ATOM 704 O O . LYS A 1 89 ? 7.765 6.812 8.844 1.00 95.69 89 LYS A O 1
ATOM 709 N N . ASP A 1 90 ? 7.378 4.594 8.834 1.00 94.25 90 ASP A N 1
ATOM 710 C CA . ASP A 1 90 ? 8.532 4.221 8.026 1.00 94.25 90 ASP A CA 1
ATOM 711 C C . ASP A 1 90 ? 8.201 4.259 6.527 1.00 94.25 90 ASP A C 1
ATOM 713 O O . ASP A 1 90 ? 9.060 4.607 5.731 1.00 94.25 90 ASP A O 1
ATOM 717 N N . TYR A 1 91 ? 6.947 3.991 6.139 1.00 96.00 91 TYR A N 1
ATOM 718 C CA . TYR A 1 91 ? 6.548 3.878 4.727 1.00 96.00 91 TYR A CA 1
ATOM 719 C C . TYR A 1 91 ? 5.722 5.058 4.229 1.00 96.00 91 TYR A C 1
ATOM 721 O O . TYR A 1 91 ? 5.985 5.607 3.162 1.00 96.00 91 TYR A O 1
ATOM 729 N N . ILE A 1 92 ? 4.707 5.459 4.990 1.00 97.12 92 ILE A N 1
ATOM 730 C CA . ILE A 1 92 ? 3.879 6.619 4.668 1.00 97.12 92 ILE A CA 1
ATOM 731 C C . ILE A 1 92 ? 4.594 7.888 5.132 1.00 97.12 92 ILE A C 1
ATOM 733 O O . ILE A 1 92 ? 4.743 8.819 4.350 1.00 97.12 92 ILE A O 1
ATOM 737 N N . GLY A 1 93 ? 5.090 7.914 6.372 1.00 94.81 93 GLY A N 1
ATOM 738 C CA . GLY A 1 93 ? 5.941 8.992 6.891 1.00 94.81 93 GLY A CA 1
ATOM 739 C C . GLY A 1 93 ? 5.215 10.274 7.285 1.00 94.81 93 GLY A C 1
ATOM 740 O O . GLY A 1 93 ? 5.838 11.198 7.801 1.00 94.81 93 GLY A O 1
ATOM 741 N N . ASN A 1 94 ? 3.902 10.344 7.070 1.00 93.38 94 ASN A N 1
ATOM 742 C CA . ASN A 1 94 ? 3.068 11.470 7.464 1.00 93.38 94 ASN A CA 1
ATOM 743 C C . ASN A 1 94 ? 1.612 11.036 7.692 1.00 93.38 94 ASN A C 1
ATOM 745 O O . ASN A 1 94 ? 1.172 9.986 7.229 1.00 93.38 94 ASN A O 1
ATOM 749 N N . ASP A 1 95 ? 0.856 11.870 8.405 1.00 95.44 95 ASP A N 1
ATOM 750 C CA . ASP A 1 95 ? -0.545 11.600 8.746 1.00 95.44 95 ASP A CA 1
ATOM 751 C C . ASP A 1 95 ? -1.547 12.158 7.715 1.00 95.44 95 ASP A C 1
ATOM 753 O O . ASP A 1 95 ? -2.752 11.945 7.866 1.00 95.44 95 ASP A O 1
ATOM 757 N N . ALA A 1 96 ? -1.095 12.854 6.660 1.00 96.25 96 ALA A N 1
ATOM 758 C CA . ALA A 1 96 ? -1.992 13.453 5.664 1.00 96.25 96 ALA A CA 1
ATOM 759 C C . ALA A 1 96 ? -2.798 12.382 4.913 1.00 96.25 96 ALA A C 1
ATOM 761 O O . ALA A 1 96 ? -3.976 12.577 4.620 1.00 96.25 96 ALA A O 1
ATOM 762 N N . TYR A 1 97 ? -2.201 11.208 4.701 1.00 96.88 97 TYR A N 1
ATOM 763 C CA . TYR A 1 97 ? -2.851 10.077 4.043 1.00 96.88 97 TYR A CA 1
ATOM 764 C C . TYR A 1 97 ? -3.824 9.297 4.937 1.00 96.88 97 TYR A C 1
ATOM 766 O O . TYR A 1 97 ? -4.500 8.400 4.438 1.00 96.88 97 TYR A O 1
ATOM 774 N N . ASN A 1 98 ? -3.980 9.630 6.226 1.00 97.12 98 ASN A N 1
ATOM 775 C CA . ASN A 1 98 ? -4.934 8.937 7.108 1.00 97.12 98 ASN A CA 1
ATOM 776 C C . ASN A 1 98 ? -6.375 9.030 6.582 1.00 97.12 98 ASN A C 1
ATOM 778 O O . ASN A 1 98 ? -7.136 8.067 6.684 1.00 97.12 98 ASN A O 1
ATOM 782 N N . VAL A 1 99 ? -6.723 10.163 5.959 1.00 95.94 99 VAL A N 1
ATOM 783 C CA . VAL A 1 99 ? -8.034 10.391 5.326 1.00 95.94 99 VAL A CA 1
ATOM 784 C C . VAL A 1 99 ? -8.302 9.457 4.145 1.00 95.94 99 VAL A C 1
ATOM 786 O O . VAL A 1 99 ? -9.457 9.182 3.827 1.00 95.94 99 VAL A O 1
ATOM 789 N N . GLU A 1 100 ? -7.252 8.935 3.515 1.00 96.00 100 GLU A N 1
ATOM 790 C CA . GLU A 1 100 ? -7.355 7.956 2.440 1.00 96.00 100 GLU A CA 1
ATOM 791 C C . GLU A 1 100 ? -7.255 6.539 3.005 1.00 96.00 100 GLU A C 1
ATOM 793 O O . GLU A 1 100 ? -8.138 5.723 2.758 1.00 96.00 100 GLU A O 1
ATOM 798 N N . ILE A 1 101 ? -6.245 6.261 3.831 1.00 98.19 101 ILE A N 1
ATOM 799 C CA . ILE A 1 101 ? -5.961 4.933 4.385 1.00 98.19 101 ILE A CA 1
ATOM 800 C C . ILE A 1 101 ? -7.145 4.400 5.192 1.00 98.19 101 ILE A C 1
ATOM 802 O O . ILE A 1 101 ? -7.582 3.275 4.949 1.00 98.19 101 ILE A O 1
ATOM 806 N N . PHE A 1 102 ? -7.694 5.182 6.128 1.00 98.44 102 PHE A N 1
ATOM 807 C CA . PHE A 1 102 ? -8.681 4.652 7.072 1.00 98.44 102 PHE A CA 1
ATOM 808 C C . PHE A 1 102 ? -9.970 4.183 6.384 1.00 98.44 102 PHE A C 1
ATOM 810 O O . PHE A 1 102 ? -10.361 3.035 6.619 1.00 98.44 102 PHE A O 1
ATOM 817 N N . PRO A 1 103 ? -10.591 4.963 5.472 1.00 98.00 103 PRO A N 1
ATOM 818 C CA . PRO A 1 103 ? -11.737 4.477 4.711 1.00 98.00 103 PRO A CA 1
ATOM 819 C C . PRO A 1 103 ? -11.457 3.238 3.870 1.00 98.00 103 PRO A C 1
ATOM 821 O O . PRO A 1 103 ? -12.341 2.393 3.765 1.00 98.00 103 PRO A O 1
ATOM 824 N N . ARG A 1 104 ? -10.254 3.092 3.293 1.00 98.12 104 ARG A N 1
ATOM 825 C CA . ARG A 1 104 ? -9.923 1.886 2.518 1.00 98.12 104 ARG A CA 1
ATOM 826 C C . ARG A 1 104 ? -9.790 0.678 3.434 1.00 98.12 104 ARG A C 1
ATOM 828 O O . ARG A 1 104 ? -10.437 -0.330 3.182 1.00 98.12 104 ARG A O 1
ATOM 835 N N . VAL A 1 105 ? -9.049 0.782 4.537 1.00 98.25 105 VAL A N 1
ATOM 836 C CA . VAL A 1 105 ? -8.938 -0.336 5.489 1.00 98.25 105 VAL A CA 1
ATOM 837 C C . VAL A 1 105 ? -10.310 -0.730 6.044 1.00 98.25 105 VAL A C 1
ATOM 839 O O . VAL A 1 105 ? -10.595 -1.914 6.200 1.00 98.25 105 VAL A O 1
ATOM 842 N N . TRP A 1 106 ? -11.208 0.234 6.261 1.00 97.94 106 TRP A N 1
ATOM 843 C CA . TRP A 1 106 ? -12.575 -0.032 6.715 1.00 97.94 106 TRP A CA 1
ATOM 844 C C . TRP A 1 106 ? -13.414 -0.870 5.739 1.00 97.94 106 TRP A C 1
ATOM 846 O O . TRP A 1 106 ? -14.360 -1.535 6.169 1.00 97.94 106 TRP A O 1
ATOM 856 N N . LEU A 1 107 ? -13.086 -0.894 4.442 1.00 97.12 107 LEU A N 1
ATOM 857 C CA . LEU A 1 107 ? -13.739 -1.791 3.478 1.00 97.12 107 LEU A CA 1
ATOM 858 C C . LEU A 1 107 ? -13.495 -3.270 3.817 1.00 97.12 107 LEU A C 1
ATOM 860 O O . LEU A 1 107 ? -14.347 -4.107 3.536 1.00 97.12 107 LEU A O 1
ATOM 864 N N . LEU A 1 108 ? -12.389 -3.584 4.499 1.00 97.38 108 LEU A N 1
ATOM 865 C CA . LEU A 1 108 ? -12.016 -4.945 4.891 1.00 97.38 108 LEU A CA 1
ATOM 866 C C . LEU A 1 108 ? -12.750 -5.449 6.145 1.00 97.38 108 LE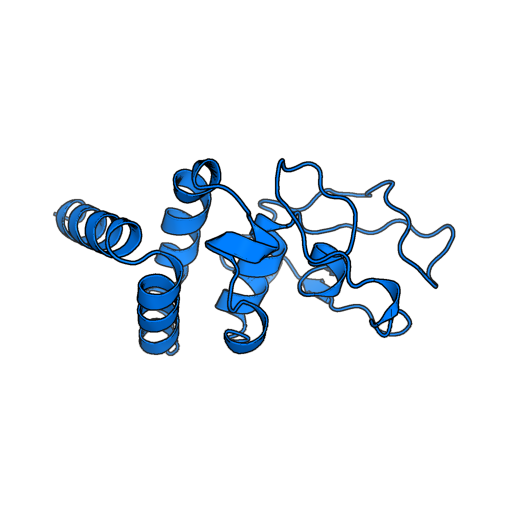U A C 1
ATOM 868 O O . LEU A 1 108 ? -12.542 -6.591 6.556 1.00 97.38 108 LEU A O 1
ATOM 872 N N . ARG A 1 109 ? -13.621 -4.640 6.764 1.00 96.38 109 ARG A N 1
ATOM 873 C CA . ARG A 1 109 ? -14.263 -4.972 8.051 1.00 96.38 109 ARG A CA 1
ATOM 874 C C . ARG A 1 109 ? -15.164 -6.203 8.049 1.00 96.38 109 ARG A C 1
ATOM 876 O O . ARG A 1 109 ? -15.445 -6.751 9.107 1.00 96.38 109 ARG A O 1
ATOM 883 N N . GLY A 1 110 ? -15.634 -6.609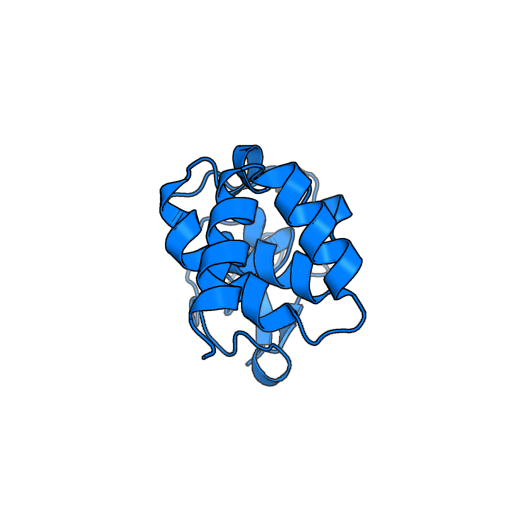 6.871 1.00 94.25 110 GLY A N 1
ATOM 884 C CA . GLY A 1 110 ? -16.440 -7.817 6.690 1.00 94.25 110 GLY A CA 1
ATOM 885 C C . GLY A 1 110 ? -15.625 -9.081 6.412 1.00 94.25 110 GLY A C 1
ATOM 886 O O . GLY A 1 110 ? -16.217 -10.134 6.220 1.00 94.25 110 GLY A O 1
ATOM 887 N N . THR A 1 111 ? -14.294 -8.987 6.337 1.00 95.75 111 THR A N 1
ATOM 888 C CA . THR A 1 111 ? -13.428 -10.133 6.026 1.00 95.75 111 THR A CA 1
ATOM 889 C C . THR A 1 111 ? -13.110 -10.955 7.273 1.00 95.75 111 THR A C 1
ATOM 891 O O . THR A 1 111 ? -13.020 -10.417 8.377 1.00 95.75 111 THR A O 1
ATOM 894 N N . ASP A 1 112 ? -12.841 -12.249 7.095 1.00 96.00 112 ASP A N 1
ATOM 895 C CA . ASP A 1 112 ? -12.478 -13.154 8.198 1.00 96.00 112 ASP A CA 1
ATOM 896 C C . ASP A 1 112 ? -11.214 -12.702 8.951 1.00 96.00 112 ASP A C 1
ATOM 898 O O . ASP A 1 112 ? -11.072 -12.920 10.155 1.00 96.00 112 ASP A O 1
ATOM 902 N N . ASN A 1 113 ? -10.290 -12.029 8.256 1.00 96.31 113 ASN A N 1
ATOM 903 C CA . ASN A 1 113 ? -9.041 -11.536 8.837 1.00 96.31 113 ASN A CA 1
ATOM 904 C C . ASN A 1 113 ? -9.191 -10.183 9.564 1.00 96.31 113 ASN A C 1
ATOM 906 O O . ASN A 1 113 ? -8.213 -9.666 10.116 1.00 96.31 113 ASN A O 1
ATOM 910 N N . TRP A 1 114 ? -10.395 -9.601 9.600 1.00 97.94 114 TRP A N 1
ATOM 911 C CA . TRP A 1 114 ? -10.636 -8.289 10.197 1.00 97.94 114 TRP A CA 1
ATOM 912 C C . TRP A 1 114 ? -10.078 -8.116 11.620 1.00 97.94 114 TRP A C 1
ATOM 914 O O . TRP A 1 114 ? -9.433 -7.094 11.861 1.00 97.94 114 TRP A O 1
ATOM 924 N N . PRO A 1 115 ? -10.207 -9.078 12.560 1.00 98.12 115 PRO A N 1
ATOM 925 C CA . PRO A 1 115 ? -9.659 -8.906 13.908 1.00 98.12 115 PRO A CA 1
ATOM 926 C C . PRO A 1 115 ? -8.144 -8.652 13.928 1.00 98.12 115 PRO A C 1
ATOM 928 O O . PRO A 1 115 ? -7.639 -7.909 14.773 1.00 98.12 115 PRO A O 1
ATOM 931 N N . ASN A 1 116 ? -7.402 -9.246 12.987 1.00 98.50 116 ASN A N 1
ATOM 932 C CA . ASN A 1 116 ? -5.964 -9.029 12.866 1.00 98.50 116 ASN A CA 1
ATOM 933 C C . ASN A 1 116 ? -5.655 -7.672 12.223 1.00 98.50 116 ASN A C 1
ATOM 935 O O . ASN A 1 116 ? -4.731 -6.998 12.679 1.00 98.50 116 ASN A O 1
ATOM 939 N N . VAL A 1 117 ? -6.439 -7.269 11.217 1.00 98.56 117 VAL A N 1
ATOM 940 C CA . VAL A 1 117 ? -6.333 -5.958 10.557 1.00 98.56 117 VAL A CA 1
ATOM 941 C C . VAL A 1 117 ? -6.628 -4.824 11.541 1.00 98.56 117 VAL A C 1
ATOM 943 O O . VAL A 1 117 ? -5.808 -3.922 11.680 1.00 98.56 117 VAL A O 1
ATOM 946 N N . ASP A 1 118 ? -7.730 -4.892 12.294 1.00 98.38 118 ASP A N 1
ATOM 947 C CA . ASP A 1 118 ? -8.079 -3.880 13.301 1.00 98.38 118 ASP A CA 1
ATOM 948 C C . ASP A 1 118 ? -6.993 -3.772 14.379 1.00 98.38 118 ASP A C 1
ATOM 950 O O . ASP A 1 118 ? -6.520 -2.679 14.697 1.00 98.38 118 ASP A O 1
ATOM 954 N N . ARG A 1 119 ? -6.512 -4.909 14.902 1.00 98.50 119 ARG A N 1
ATOM 955 C CA . ARG A 1 119 ? -5.410 -4.922 15.877 1.00 98.50 119 ARG A CA 1
ATOM 956 C C . ARG A 1 119 ? -4.134 -4.298 15.310 1.00 98.50 119 ARG A C 1
ATOM 958 O O . ARG A 1 119 ? -3.444 -3.573 16.026 1.00 98.50 119 ARG A O 1
ATOM 965 N N . PHE A 1 120 ? -3.813 -4.584 14.052 1.00 98.56 120 PHE A N 1
ATOM 966 C CA . PHE A 1 120 ? -2.672 -3.993 13.363 1.00 98.56 120 PHE A CA 1
ATOM 967 C C . PHE A 1 120 ? -2.829 -2.472 13.228 1.00 98.56 120 PHE A C 1
ATOM 969 O O . PHE A 1 120 ? -1.949 -1.734 13.664 1.00 98.56 120 PHE A O 1
ATOM 976 N N . MET A 1 121 ? -3.980 -1.984 12.761 1.00 98.50 121 MET A N 1
ATOM 977 C CA . MET A 1 121 ? -4.237 -0.546 12.637 1.00 98.50 121 MET A CA 1
ATOM 978 C C . MET A 1 121 ? -4.201 0.181 13.984 1.00 98.50 121 MET A C 1
ATOM 980 O O . MET A 1 121 ? -3.656 1.280 14.075 1.00 98.50 121 MET A O 1
ATOM 984 N N . ARG A 1 122 ? -4.699 -0.439 15.062 1.00 98.19 122 ARG A N 1
ATOM 985 C CA . ARG A 1 122 ? -4.561 0.099 16.428 1.00 98.19 122 ARG A CA 1
ATOM 986 C C . ARG A 1 122 ? -3.103 0.217 16.861 1.00 98.19 122 ARG A C 1
ATOM 988 O O . ARG A 1 122 ? -2.766 1.172 17.553 1.00 98.19 122 ARG A O 1
ATOM 995 N N . LYS A 1 123 ? -2.242 -0.726 16.472 1.00 98.12 123 LYS A N 1
ATOM 996 C CA . LYS A 1 123 ? -0.804 -0.668 16.766 1.00 98.12 123 LYS A CA 1
ATOM 997 C C . LYS A 1 123 ? -0.113 0.450 15.978 1.00 98.12 123 LYS A C 1
ATOM 999 O O . LYS A 1 123 ? 0.688 1.174 16.558 1.00 98.12 123 LYS A O 1
ATOM 1004 N N . GLU A 1 124 ? -0.434 0.599 14.696 1.00 98.12 124 GLU A N 1
ATOM 1005 C CA . GLU A 1 124 ? 0.220 1.570 13.807 1.00 98.12 124 GLU A CA 1
ATOM 1006 C C . GLU A 1 124 ? -0.272 3.014 14.028 1.00 98.12 124 GLU A C 1
ATOM 1008 O O . GLU A 1 124 ? 0.525 3.952 14.069 1.00 98.12 124 GLU A O 1
ATOM 1013 N N . TYR A 1 125 ? -1.581 3.207 14.222 1.00 97.88 125 TYR A N 1
ATOM 1014 C CA . TYR A 1 125 ? -2.232 4.526 14.245 1.00 97.88 125 TYR A CA 1
ATOM 1015 C C . TYR A 1 125 ? -2.868 4.902 15.591 1.00 97.88 125 TYR A C 1
ATOM 1017 O O . TYR A 1 125 ? -3.241 6.061 15.796 1.00 97.88 125 TYR A O 1
ATOM 1025 N N . GLY A 1 126 ? -2.988 3.962 16.532 1.00 97.12 126 GLY A N 1
ATOM 1026 C CA . GLY A 1 126 ? -3.443 4.232 17.897 1.00 97.12 126 GLY A CA 1
ATOM 1027 C C . GLY A 1 126 ? -4.802 4.933 17.969 1.00 97.12 126 GLY A C 1
ATOM 1028 O O . GLY A 1 126 ? -5.792 4.490 17.384 1.00 97.12 126 GLY A O 1
ATOM 1029 N N . LEU A 1 127 ? -4.844 6.046 18.709 1.00 96.88 127 LEU A N 1
ATOM 1030 C CA . LEU A 1 127 ? -6.063 6.822 18.963 1.00 96.88 127 LEU A CA 1
ATOM 1031 C C . LEU A 1 127 ? -6.719 7.363 17.686 1.00 96.88 127 LEU A C 1
ATOM 1033 O O . LEU A 1 127 ? -7.942 7.477 17.652 1.00 96.88 127 LEU A O 1
ATOM 1037 N N . ALA A 1 128 ? -5.942 7.671 16.642 1.00 97.25 128 ALA A N 1
ATOM 1038 C CA . ALA A 1 128 ? -6.490 8.185 15.387 1.00 97.25 128 ALA A CA 1
ATOM 1039 C C . ALA A 1 128 ? -7.397 7.148 14.708 1.00 97.25 128 ALA A C 1
ATOM 1041 O O . ALA A 1 128 ? -8.509 7.473 14.292 1.00 97.25 128 ALA A O 1
ATOM 1042 N N . TRP A 1 129 ? -6.958 5.887 14.674 1.00 98.12 129 TRP A N 1
ATOM 1043 C CA . TRP A 1 129 ? -7.759 4.784 14.149 1.00 98.12 129 TRP A CA 1
ATOM 1044 C C . TRP A 1 129 ? -8.976 4.489 15.032 1.00 98.12 129 TRP A C 1
ATOM 1046 O O . TRP A 1 129 ? -10.087 4.345 14.527 1.00 98.12 129 TRP A O 1
ATOM 1056 N N . LEU A 1 130 ? -8.802 4.476 16.358 1.00 97.06 130 LEU A N 1
ATOM 1057 C CA . LEU A 1 130 ? -9.918 4.258 17.286 1.00 97.06 130 LEU A CA 1
ATOM 1058 C C . LEU A 1 130 ? -11.024 5.303 17.104 1.00 97.06 130 LEU A C 1
ATOM 1060 O O . LEU A 1 130 ? -12.189 4.932 16.979 1.00 97.06 130 LEU A O 1
ATOM 1064 N N . LYS A 1 131 ? -10.657 6.587 17.020 1.00 96.94 131 LYS A N 1
ATOM 1065 C CA . LYS A 1 131 ? -11.607 7.677 16.776 1.00 96.94 131 LYS A CA 1
ATOM 1066 C C . LYS A 1 131 ? -12.362 7.474 15.460 1.00 96.94 131 LYS A C 1
ATOM 1068 O O . LYS A 1 131 ? -13.588 7.532 15.450 1.00 96.94 131 LYS A O 1
ATOM 1073 N N . TYR A 1 132 ? -11.640 7.154 14.385 1.00 97.25 132 TYR A N 1
ATOM 1074 C CA . TYR A 1 132 ? -12.242 6.886 13.081 1.00 97.25 132 TYR A CA 1
ATOM 1075 C C . TYR A 1 132 ? -13.264 5.741 13.136 1.00 97.25 132 TYR A C 1
ATOM 1077 O O . TYR A 1 132 ? -14.388 5.894 12.670 1.00 97.25 132 TYR A O 1
ATOM 1085 N N . THR A 1 133 ? -12.906 4.602 13.740 1.00 95.56 133 THR A N 1
ATOM 1086 C CA . THR A 1 133 ? -13.816 3.444 13.812 1.00 95.56 133 THR A CA 1
ATOM 1087 C C . THR A 1 133 ? -15.064 3.712 14.657 1.00 95.56 133 THR A C 1
ATOM 1089 O O . THR A 1 133 ? -16.136 3.222 14.316 1.00 95.56 133 THR A O 1
ATOM 1092 N N . GLN A 1 134 ? -14.966 4.519 15.721 1.00 93.56 134 GLN A N 1
ATOM 1093 C CA . GLN A 1 134 ? -16.131 4.932 16.513 1.00 93.56 134 GLN A CA 1
ATOM 1094 C C . GLN A 1 134 ? -17.096 5.773 15.673 1.00 93.56 134 GLN A C 1
ATOM 1096 O O . GLN A 1 134 ? -18.281 5.458 15.592 1.00 93.56 134 GLN A O 1
ATOM 1101 N N . GLU A 1 135 ? -16.584 6.802 14.998 1.00 93.00 135 GLU A N 1
ATOM 1102 C CA . GLU A 1 135 ? -17.379 7.667 14.121 1.00 93.00 135 GLU A CA 1
ATOM 1103 C C . GLU A 1 135 ? -18.006 6.871 12.964 1.00 93.00 135 GLU A C 1
ATOM 1105 O O . GLU A 1 135 ? -19.199 7.004 12.692 1.00 93.00 135 GLU A O 1
ATOM 1110 N N . ALA A 1 136 ? -17.233 5.978 12.340 1.00 88.31 136 ALA A N 1
ATOM 1111 C CA . ALA A 1 136 ? -17.698 5.124 11.251 1.00 88.31 136 ALA A CA 1
ATOM 1112 C C . ALA A 1 136 ? -18.783 4.130 11.690 1.00 88.31 136 ALA A C 1
ATOM 1114 O O . ALA A 1 136 ? -19.668 3.827 10.898 1.00 88.31 136 ALA A O 1
ATOM 1115 N N . CYS A 1 137 ? -18.755 3.639 12.933 1.00 78.62 137 CYS A N 1
ATOM 1116 C CA . CYS A 1 137 ? -19.828 2.811 13.490 1.00 78.62 137 CYS A CA 1
ATOM 1117 C C . CYS A 1 137 ? -21.105 3.616 13.780 1.00 78.62 137 CYS A C 1
ATOM 1119 O O . CYS A 1 137 ? -22.203 3.090 13.611 1.00 78.62 137 CYS A O 1
ATOM 1121 N N . HIS A 1 138 ? -20.984 4.877 14.205 1.00 74.62 138 HIS A N 1
ATOM 1122 C CA . HIS A 1 138 ? -22.134 5.733 14.520 1.00 74.62 138 HIS A CA 1
ATOM 1123 C C . HIS A 1 138 ? -22.811 6.347 13.284 1.00 74.62 138 HIS A C 1
ATOM 1125 O O . HIS A 1 138 ? -23.979 6.711 13.358 1.00 74.62 138 HIS A O 1
ATOM 1131 N N . GLY A 1 139 ? -22.112 6.435 12.149 1.00 59.00 139 GLY A N 1
ATOM 1132 C CA . GLY A 1 139 ? -22.655 6.931 10.879 1.00 59.00 139 GLY A CA 1
ATOM 1133 C C . GLY A 1 139 ? -23.486 5.923 10.069 1.00 59.00 139 GLY A C 1
ATOM 1134 O O . GLY A 1 139 ? -23.852 6.234 8.940 1.00 59.00 139 GLY A O 1
ATOM 1135 N N . VAL A 1 140 ? -23.758 4.724 10.601 1.00 51.97 140 VAL A N 1
ATOM 1136 C CA . VAL A 1 140 ? -24.550 3.653 9.947 1.00 51.97 140 VAL A CA 1
ATOM 1137 C C . VAL A 1 140 ? -25.903 3.458 10.658 1.00 51.97 140 VAL A C 1
ATOM 1139 O O . VAL A 1 140 ? -26.356 2.330 10.845 1.00 51.97 140 VAL A O 1
ATOM 1142 N N . ALA A 1 141 ? -26.528 4.553 11.098 1.00 36.06 141 ALA A N 1
ATOM 1143 C CA . ALA A 1 141 ? -27.875 4.566 11.677 1.00 36.06 141 ALA A CA 1
ATOM 1144 C C . ALA A 1 141 ? -28.880 5.207 10.714 1.00 36.06 141 ALA A C 1
ATOM 1146 O O . ALA A 1 141 ? -28.547 6.278 10.156 1.00 36.06 141 ALA A O 1
#